Protein AF-A0AAP3ETS1-F1 (afdb_monomer_lite)

Foldseek 3Di:
DDPPPPDQDPVNVVVVVVVVVVVVVVVVLVVLLVLLVVLVCLCVDPCSVVVLVVCCVVPVVVSVVSVVSNCVNPVDDDD

pLDDT: mean 86.7, std 13.97, range [39.31, 98.12]

Secondary structure (DSSP, 8-state):
------PPPHHHHHHHHHHHHHHHHHHHHHHHHHHHHHHHHHHHSTTHHHHHHHHHHH-HHHHHHHHHHHIIIIISPP-

Organism: Micrococcus luteus (NCBI:txid1270)

Radius of gyration: 21.22 Å; chains: 1; bounding box: 39×35×61 Å

Structure (mmCIF, N/CA/C/O backbone):
data_AF-A0AAP3ETS1-F1
#
_entry.id   AF-A0AAP3ETS1-F1
#
loop_
_atom_site.group_PDB
_atom_site.id
_atom_site.type_symbol
_atom_site.label_atom_id
_atom_site.label_alt_id
_atom_site.label_comp_id
_atom_site.label_asym_id
_atom_site.label_entity_id
_atom_site.label_seq_id
_atom_site.pdbx_PDB_ins_code
_atom_site.Cartn_x
_atom_site.Cartn_y
_atom_site.Cartn_z
_atom_site.occupancy
_atom_site.B_iso_or_equiv
_atom_site.auth_seq_id
_atom_site.auth_comp_id
_atom_site.auth_asym_id
_atom_site.auth_atom_id
_atom_site.pdbx_PDB_model_num
ATOM 1 N N . MET A 1 1 ? -16.340 25.185 46.739 1.00 39.31 1 MET A N 1
ATOM 2 C CA . MET A 1 1 ? -16.834 24.881 45.382 1.00 39.31 1 MET A CA 1
ATOM 3 C C . MET A 1 1 ? -16.543 23.415 45.143 1.00 39.31 1 MET A C 1
ATOM 5 O O . MET A 1 1 ? -15.376 23.057 45.063 1.00 39.31 1 MET A O 1
ATOM 9 N N . GLU A 1 2 ? -17.563 22.566 45.174 1.00 44.44 2 GLU A N 1
ATOM 10 C CA . GLU A 1 2 ? -17.389 21.126 44.969 1.00 44.44 2 GLU A CA 1
ATOM 11 C C . GLU A 1 2 ? -17.273 20.851 43.466 1.00 44.44 2 GLU A C 1
ATOM 13 O O . GLU A 1 2 ? -18.132 21.266 42.686 1.00 44.44 2 GLU A O 1
ATOM 18 N N . GLN A 1 3 ? -16.182 20.207 43.044 1.00 51.81 3 GLN A N 1
ATOM 19 C CA . GLN A 1 3 ? -16.042 19.705 41.679 1.00 51.81 3 GLN A CA 1
ATOM 20 C C . GLN A 1 3 ? -17.017 18.540 41.504 1.00 51.81 3 GLN A C 1
ATOM 22 O O . GLN A 1 3 ? -16.769 17.438 41.986 1.00 51.81 3 GLN A O 1
ATOM 27 N N . GLN A 1 4 ? -18.129 18.783 40.812 1.00 51.69 4 GLN A N 1
ATOM 28 C CA . GLN A 1 4 ? -18.960 17.714 40.268 1.00 51.69 4 GLN A CA 1
ATOM 29 C C . GLN A 1 4 ? -18.169 16.998 39.169 1.00 51.69 4 GLN A C 1
ATOM 31 O O . GLN A 1 4 ? -18.189 17.396 38.006 1.00 51.69 4 GLN A O 1
ATOM 36 N N . THR A 1 5 ? -17.462 15.932 39.530 1.00 57.47 5 THR A N 1
ATOM 37 C CA . THR A 1 5 ? -16.974 14.942 38.572 1.00 57.47 5 THR A CA 1
ATOM 38 C C . THR A 1 5 ? -18.174 14.152 38.066 1.00 57.47 5 THR A C 1
ATOM 40 O O . THR A 1 5 ? -18.631 13.185 38.674 1.00 57.47 5 THR A O 1
ATOM 43 N N . THR A 1 6 ? -18.737 14.602 36.946 1.00 65.62 6 THR A N 1
ATOM 44 C CA . THR A 1 6 ? -19.772 13.864 36.223 1.00 65.62 6 THR A CA 1
ATOM 45 C C . THR A 1 6 ? -19.158 12.540 35.780 1.00 65.62 6 THR A C 1
ATOM 47 O O . THR A 1 6 ? -18.247 12.512 34.955 1.00 65.62 6 THR A O 1
ATOM 50 N N . THR A 1 7 ? -19.592 11.436 36.390 1.00 66.81 7 THR A N 1
ATOM 51 C CA . THR A 1 7 ? -19.108 10.106 36.011 1.00 66.81 7 THR A CA 1
ATOM 52 C C . THR A 1 7 ? -19.697 9.784 34.636 1.00 66.81 7 THR A C 1
ATOM 54 O O . THR A 1 7 ? -20.923 9.812 34.507 1.00 66.81 7 THR A O 1
ATOM 57 N N . PRO A 1 8 ? -18.871 9.542 33.602 1.00 71.25 8 PRO A N 1
ATOM 58 C CA . PRO A 1 8 ? -19.369 9.303 32.255 1.00 71.25 8 PRO A CA 1
ATOM 59 C C . PRO A 1 8 ? -20.283 8.080 32.251 1.00 71.25 8 PRO A C 1
ATOM 61 O O . PRO A 1 8 ? -19.977 7.052 32.861 1.00 71.25 8 PRO A O 1
ATOM 64 N N . THR A 1 9 ? -21.426 8.199 31.582 1.00 81.31 9 THR A N 1
ATOM 65 C CA . THR A 1 9 ? -22.372 7.090 31.495 1.00 81.31 9 THR A CA 1
ATOM 66 C C . THR A 1 9 ? -21.829 6.005 30.565 1.00 81.31 9 THR A C 1
ATOM 68 O O . THR A 1 9 ? -20.969 6.250 29.716 1.00 81.31 9 THR A O 1
ATOM 71 N N . TYR A 1 10 ? -22.366 4.788 30.673 1.00 76.25 10 TYR A N 1
ATOM 72 C CA . TYR A 1 10 ? -22.061 3.714 29.722 1.00 76.25 10 TYR A CA 1
ATOM 73 C C . TYR A 1 10 ? -22.288 4.152 28.261 1.00 76.25 10 TYR A C 1
ATOM 75 O O . TYR A 1 10 ? -21.491 3.826 27.383 1.00 76.25 10 TYR A O 1
ATOM 83 N N . ALA A 1 11 ? -23.340 4.940 28.007 1.00 78.62 11 ALA A N 1
ATOM 84 C CA . ALA A 1 11 ? -23.644 5.476 26.683 1.00 78.62 11 ALA A CA 1
ATOM 85 C C . ALA A 1 11 ? -22.567 6.459 26.188 1.00 78.62 11 ALA A C 1
ATOM 87 O O . ALA A 1 11 ? -22.209 6.426 25.009 1.00 78.62 11 ALA A O 1
ATOM 88 N N . ASP A 1 12 ? -22.008 7.280 27.083 1.00 82.06 12 ASP A N 1
ATOM 89 C CA . ASP A 1 12 ? -20.912 8.199 26.757 1.00 82.06 12 ASP A CA 1
ATOM 90 C C . ASP A 1 12 ? -19.631 7.433 26.406 1.00 82.06 12 ASP A C 1
ATOM 92 O O . ASP A 1 12 ? -18.991 7.727 25.395 1.00 82.06 12 ASP A O 1
ATOM 96 N N . GLY A 1 13 ? -19.301 6.393 27.182 1.00 77.50 13 GLY A N 1
ATOM 97 C CA . GLY A 1 13 ? -18.162 5.513 26.907 1.00 77.50 13 GLY A CA 1
ATOM 98 C C . GLY A 1 13 ? -18.306 4.744 25.589 1.00 77.50 13 GLY A C 1
ATOM 99 O O . GLY A 1 13 ? -17.363 4.683 24.800 1.00 77.50 13 GLY A O 1
ATOM 100 N N . TYR A 1 14 ? -19.500 4.216 25.303 1.00 79.88 14 TYR A N 1
ATOM 101 C CA . TYR A 1 14 ? -19.789 3.530 24.041 1.00 79.88 14 TYR A CA 1
ATOM 102 C C . TYR A 1 14 ? -19.663 4.472 22.836 1.00 79.88 14 TYR A C 1
ATOM 104 O O . TYR A 1 14 ? -19.035 4.128 21.833 1.00 79.88 14 TYR A O 1
ATOM 112 N N . LYS A 1 15 ? -20.218 5.687 22.936 1.00 88.06 15 LYS A N 1
ATOM 113 C CA . LYS A 1 15 ? -20.132 6.698 21.876 1.00 88.06 15 LYS A CA 1
ATOM 114 C C . LYS A 1 15 ? -18.687 7.128 21.619 1.00 88.06 15 LYS A C 1
ATOM 116 O O . LYS A 1 15 ? -18.299 7.221 20.455 1.00 88.06 15 LYS A O 1
ATOM 121 N N . ALA A 1 16 ? -17.906 7.356 22.675 1.00 85.81 16 ALA A N 1
ATOM 122 C CA . ALA A 1 16 ? -16.489 7.692 22.563 1.00 85.81 16 ALA A CA 1
ATOM 123 C C . ALA A 1 16 ? -15.703 6.560 21.880 1.00 85.81 16 ALA A C 1
ATOM 125 O O . ALA A 1 16 ? -15.047 6.795 20.868 1.00 85.81 16 ALA A O 1
ATOM 126 N N . GLY A 1 17 ? -15.876 5.314 22.337 1.00 89.12 17 GLY A N 1
ATOM 127 C CA . GLY A 1 17 ? -15.224 4.152 21.727 1.00 89.12 17 GLY A CA 1
ATOM 128 C C . GLY A 1 17 ? -15.595 3.955 20.253 1.00 89.12 17 GLY A C 1
ATOM 129 O O . GLY A 1 17 ? -14.732 3.659 19.426 1.00 89.12 17 GLY A O 1
ATOM 130 N N . TYR A 1 18 ? -16.861 4.182 19.888 1.00 90.75 18 TYR A N 1
ATOM 131 C CA . TYR A 1 18 ? -17.295 4.142 18.490 1.00 90.75 18 TYR A CA 1
ATOM 132 C C . TYR A 1 18 ? -16.642 5.243 17.640 1.00 90.75 18 TYR A C 1
ATOM 134 O O . TYR A 1 18 ? -16.208 4.982 16.516 1.00 90.75 18 TYR A O 1
ATOM 142 N N . GLN A 1 19 ? -16.554 6.472 18.155 1.00 93.06 19 GLN A N 1
ATOM 143 C CA . GLN A 1 19 ? -15.903 7.582 17.454 1.00 93.06 19 GLN A CA 1
ATOM 144 C C . GLN A 1 19 ? -14.405 7.330 17.254 1.00 93.06 19 GLN A C 1
ATOM 146 O O . GLN A 1 19 ? -13.898 7.565 16.154 1.00 93.06 19 GLN A O 1
ATOM 151 N N . ASP A 1 20 ? -13.725 6.787 18.262 1.00 91.50 20 ASP A N 1
ATOM 152 C CA . ASP A 1 20 ? -12.310 6.427 18.181 1.00 91.50 20 ASP A CA 1
ATOM 153 C C . ASP A 1 20 ? -12.068 5.314 17.160 1.00 91.50 20 ASP A C 1
ATOM 155 O O . ASP A 1 20 ? -11.193 5.442 16.297 1.00 91.50 20 ASP A O 1
ATOM 159 N N . ALA A 1 21 ? -12.889 4.259 17.187 1.00 92.00 21 ALA A N 1
ATOM 160 C CA . ALA A 1 21 ? -12.828 3.182 16.205 1.00 92.00 21 ALA A CA 1
ATOM 161 C C . ALA A 1 21 ? -13.055 3.718 14.785 1.00 92.00 21 ALA A C 1
ATOM 163 O O . ALA A 1 21 ? -12.272 3.430 13.878 1.00 92.00 21 ALA A O 1
ATOM 164 N N . LYS A 1 22 ? -14.075 4.564 14.589 1.00 92.94 22 LYS A N 1
ATOM 165 C CA . LYS A 1 22 ? -14.340 5.213 13.300 1.00 92.94 22 LYS A CA 1
ATOM 166 C C . LYS A 1 22 ? -13.128 6.020 12.830 1.00 92.94 22 LYS A C 1
ATOM 168 O O . LYS A 1 22 ? -12.678 5.836 11.703 1.00 92.94 22 LYS A O 1
ATOM 173 N N . ALA A 1 23 ? -12.563 6.869 13.687 1.00 92.94 23 ALA A N 1
ATOM 174 C CA . ALA A 1 23 ? -11.400 7.686 13.349 1.00 92.94 23 ALA A CA 1
ATOM 175 C C . ALA A 1 23 ? -10.159 6.838 13.027 1.00 92.94 23 ALA A C 1
ATOM 177 O O . ALA A 1 23 ? -9.370 7.192 12.147 1.00 92.94 23 ALA A O 1
ATOM 178 N N . PHE A 1 24 ? -9.967 5.718 13.726 1.00 91.69 24 PHE A N 1
ATOM 179 C CA . PHE A 1 24 ? -8.910 4.757 13.428 1.00 91.69 24 PHE A CA 1
ATOM 180 C C . PHE A 1 24 ? -9.092 4.131 12.040 1.00 91.69 24 PHE A C 1
ATOM 182 O O . PHE A 1 24 ? -8.186 4.225 11.210 1.00 91.69 24 PHE A O 1
ATOM 189 N N . TYR A 1 25 ? -10.265 3.560 11.750 1.00 89.19 25 TYR A N 1
ATOM 190 C CA . TYR A 1 25 ? -10.520 2.899 10.468 1.00 89.19 25 TYR A CA 1
ATOM 191 C C . TYR A 1 25 ? -10.488 3.873 9.290 1.00 89.19 25 TYR A C 1
ATOM 193 O O . TYR A 1 25 ? -9.914 3.542 8.257 1.00 89.19 25 TYR A O 1
ATOM 201 N N . THR A 1 26 ? -10.994 5.097 9.454 1.00 90.31 26 THR A N 1
ATOM 202 C CA . THR A 1 26 ? -10.876 6.147 8.431 1.00 90.31 26 THR A CA 1
ATOM 203 C C . THR A 1 26 ? -9.417 6.520 8.158 1.00 90.31 26 THR A C 1
ATOM 205 O O . THR A 1 26 ? -9.023 6.662 7.003 1.00 90.31 26 THR A O 1
ATOM 208 N N . ARG A 1 27 ? -8.579 6.661 9.196 1.00 91.19 27 ARG A N 1
ATOM 209 C CA . ARG A 1 27 ? -7.144 6.939 9.005 1.00 91.19 27 ARG A CA 1
ATOM 210 C C . ARG A 1 27 ? -6.430 5.788 8.306 1.00 91.19 27 ARG A C 1
ATOM 212 O O . ARG A 1 27 ? -5.610 6.042 7.427 1.00 91.19 27 ARG A O 1
ATOM 219 N N . ARG A 1 28 ? -6.755 4.545 8.669 1.00 89.62 28 ARG A N 1
ATOM 220 C CA . ARG A 1 28 ? -6.210 3.346 8.025 1.00 89.62 28 ARG A CA 1
ATOM 221 C C . ARG A 1 28 ? -6.574 3.297 6.538 1.00 89.62 28 ARG A C 1
ATOM 223 O O . ARG A 1 28 ? -5.676 3.098 5.728 1.00 89.62 28 ARG A O 1
ATOM 230 N N . ASP A 1 29 ? -7.845 3.504 6.200 1.00 88.81 29 ASP A N 1
ATOM 231 C CA . ASP A 1 29 ? -8.348 3.531 4.815 1.00 88.81 29 ASP A CA 1
ATOM 232 C C . ASP A 1 29 ? -7.620 4.598 3.984 1.00 88.81 29 ASP A C 1
ATOM 234 O O . ASP A 1 29 ? -7.018 4.306 2.952 1.00 88.81 29 ASP A O 1
ATOM 238 N N . ASN A 1 30 ? -7.535 5.825 4.510 1.00 90.50 30 ASN A N 1
ATOM 239 C CA . ASN A 1 30 ? -6.799 6.911 3.861 1.00 90.50 30 ASN A CA 1
ATOM 240 C C . ASN A 1 30 ? -5.317 6.572 3.640 1.00 90.50 30 ASN A C 1
ATOM 242 O O . ASN A 1 30 ? -4.751 6.907 2.595 1.00 90.50 30 ASN A O 1
ATOM 246 N N . HIS A 1 31 ? -4.674 5.922 4.614 1.00 92.06 31 HIS A N 1
ATOM 247 C CA . HIS A 1 31 ? -3.276 5.521 4.497 1.00 92.06 31 HIS A CA 1
ATOM 248 C C . HIS A 1 31 ? -3.087 4.445 3.421 1.00 92.06 31 HIS A C 1
ATOM 250 O O . HIS A 1 31 ? -2.241 4.619 2.545 1.00 92.06 31 HIS A O 1
ATOM 256 N N . ALA A 1 32 ? -3.913 3.394 3.431 1.00 91.50 32 ALA A N 1
ATOM 257 C CA . ALA A 1 32 ? -3.875 2.323 2.437 1.00 91.50 32 ALA A CA 1
ATOM 258 C C . ALA A 1 32 ? -4.073 2.872 1.017 1.00 91.50 32 ALA A C 1
ATOM 260 O O . ALA A 1 32 ? -3.246 2.636 0.137 1.00 91.50 32 ALA A O 1
ATOM 261 N N . ARG A 1 33 ? -5.086 3.723 0.817 1.00 91.81 33 ARG A N 1
ATOM 262 C CA . ARG A 1 33 ? -5.339 4.381 -0.470 1.00 91.81 33 ARG A CA 1
ATOM 263 C C . ARG A 1 33 ? -4.182 5.269 -0.920 1.00 91.81 33 ARG A C 1
ATOM 265 O O . ARG A 1 33 ? -3.857 5.316 -2.106 1.00 91.81 33 ARG A O 1
ATOM 272 N N . THR A 1 34 ? -3.552 5.986 0.009 1.00 94.12 34 THR A N 1
ATOM 273 C CA . THR A 1 34 ? -2.382 6.816 -0.307 1.00 94.12 34 THR A CA 1
ATOM 274 C C . THR A 1 34 ? -1.226 5.946 -0.784 1.00 94.12 34 THR A C 1
ATOM 276 O O . THR A 1 34 ? -0.664 6.226 -1.842 1.00 94.12 34 THR A O 1
ATOM 279 N N . VAL A 1 35 ? -0.905 4.872 -0.059 1.00 94.19 35 VAL A N 1
ATOM 280 C CA . VAL A 1 35 ? 0.157 3.925 -0.431 1.00 94.19 35 VAL A CA 1
ATOM 281 C C . VAL A 1 35 ? -0.132 3.288 -1.790 1.00 94.19 35 VAL A C 1
ATOM 283 O O . VAL A 1 35 ? 0.732 3.316 -2.662 1.00 94.19 35 VAL A O 1
ATOM 286 N N . ALA A 1 36 ? -1.357 2.812 -2.011 1.00 94.56 36 ALA A N 1
ATOM 287 C CA . ALA A 1 36 ? -1.803 2.241 -3.277 1.00 94.56 36 ALA A CA 1
ATOM 288 C C . ALA A 1 36 ? -1.578 3.187 -4.470 1.00 94.56 36 ALA A C 1
ATOM 290 O O . ALA A 1 36 ? -1.032 2.782 -5.498 1.00 94.56 36 ALA A O 1
ATOM 291 N N . ARG A 1 37 ? -1.945 4.470 -4.331 1.00 94.75 37 ARG A N 1
ATOM 292 C CA . ARG A 1 37 ? -1.722 5.482 -5.380 1.00 94.75 37 ARG A CA 1
ATOM 293 C C . ARG A 1 37 ? -0.243 5.700 -5.666 1.00 94.75 37 ARG A C 1
ATOM 295 O O . ARG A 1 37 ? 0.141 5.764 -6.830 1.00 94.75 37 ARG A O 1
ATOM 302 N N . HIS A 1 38 ? 0.574 5.811 -4.619 1.00 94.50 38 HIS A N 1
ATOM 303 C CA . HIS A 1 38 ? 2.014 5.999 -4.782 1.00 94.50 38 HIS A CA 1
ATOM 304 C C . HIS A 1 38 ? 2.644 4.791 -5.464 1.00 94.50 38 HIS A C 1
ATOM 306 O O . HIS A 1 38 ? 3.433 4.977 -6.381 1.00 94.50 38 HIS A O 1
ATOM 312 N N . TRP A 1 39 ? 2.259 3.575 -5.066 1.00 95.81 39 TRP A N 1
ATOM 313 C CA . TRP A 1 39 ? 2.737 2.347 -5.691 1.00 95.81 39 TRP A CA 1
ATOM 314 C C . TRP A 1 39 ? 2.406 2.302 -7.182 1.00 95.81 39 TRP A C 1
ATOM 316 O O . TRP A 1 39 ? 3.302 2.102 -7.998 1.00 95.81 39 TRP A O 1
ATOM 326 N N . ARG A 1 40 ? 1.156 2.593 -7.562 1.00 92.88 40 ARG A N 1
ATOM 327 C CA . ARG A 1 40 ? 0.752 2.619 -8.976 1.00 92.88 40 ARG A CA 1
ATOM 328 C C . ARG A 1 40 ? 1.523 3.669 -9.779 1.00 92.88 40 ARG A C 1
ATOM 330 O O . ARG A 1 40 ? 1.975 3.379 -10.880 1.00 92.88 40 ARG A O 1
ATOM 337 N N . ALA A 1 41 ? 1.760 4.841 -9.190 1.00 94.56 41 ALA A N 1
ATOM 338 C CA . ALA A 1 41 ? 2.551 5.903 -9.806 1.00 94.56 41 ALA A CA 1
ATOM 339 C C . ALA A 1 41 ? 4.045 5.554 -9.964 1.00 94.56 41 ALA A C 1
ATOM 341 O O . ALA A 1 41 ? 4.730 6.189 -10.766 1.00 94.56 41 ALA A O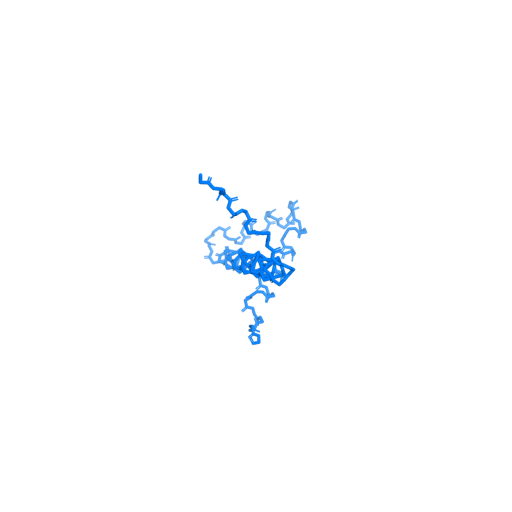 1
ATOM 342 N N . VAL A 1 42 ? 4.576 4.551 -9.243 1.00 94.62 42 VAL A N 1
ATOM 343 C CA . VAL A 1 42 ? 5.959 4.089 -9.457 1.00 94.62 42 VAL A CA 1
ATOM 344 C C . VAL A 1 42 ? 6.131 3.593 -10.886 1.00 94.62 42 VAL A C 1
ATOM 346 O O . VAL A 1 42 ? 7.164 3.887 -11.480 1.00 94.62 42 VAL A O 1
ATOM 349 N N . ALA A 1 43 ? 5.141 2.899 -11.454 1.00 89.00 43 ALA A N 1
ATOM 350 C CA . ALA A 1 43 ? 5.217 2.370 -12.815 1.00 89.00 43 ALA A CA 1
ATOM 351 C C . ALA A 1 43 ? 5.385 3.473 -13.877 1.00 89.00 43 ALA A C 1
ATOM 353 O O . ALA A 1 43 ? 6.091 3.263 -14.861 1.00 89.00 43 ALA A O 1
ATOM 354 N N . ASP A 1 44 ? 4.818 4.658 -13.635 1.00 91.06 44 ASP A N 1
ATOM 355 C CA . ASP A 1 44 ? 4.883 5.807 -14.548 1.00 91.06 44 ASP A CA 1
ATOM 356 C C . ASP A 1 44 ? 6.193 6.608 -14.421 1.00 91.06 44 ASP A C 1
ATOM 358 O O . ASP A 1 44 ? 6.500 7.471 -15.246 1.00 91.06 44 ASP A O 1
ATOM 362 N N . HIS A 1 45 ? 6.997 6.348 -13.385 1.00 93.88 45 HIS A N 1
ATOM 363 C CA . HIS A 1 45 ? 8.271 7.030 -13.196 1.00 93.88 45 HIS A CA 1
ATOM 364 C C . HIS A 1 45 ? 9.326 6.503 -14.193 1.00 93.88 45 HIS A C 1
ATOM 366 O O . HIS A 1 45 ? 9.420 5.293 -14.399 1.00 93.88 45 HIS A O 1
ATOM 372 N N . PRO A 1 46 ? 10.238 7.340 -14.732 1.00 95.44 46 PRO A N 1
ATOM 373 C CA . PRO A 1 46 ? 11.264 6.892 -15.688 1.00 95.44 46 PRO A CA 1
ATOM 374 C C . PRO A 1 46 ? 12.180 5.763 -15.186 1.00 95.44 46 PRO A C 1
ATOM 376 O O . PRO A 1 46 ? 12.732 5.001 -15.972 1.00 95.44 46 PRO A O 1
ATOM 379 N N . LYS A 1 47 ? 12.361 5.654 -13.864 1.00 94.75 47 LYS A N 1
ATOM 380 C CA . LYS A 1 47 ? 13.113 4.561 -13.209 1.00 94.75 47 LYS A CA 1
ATOM 381 C C . LYS A 1 47 ? 12.212 3.474 -12.609 1.00 94.75 47 LYS A C 1
ATOM 383 O O . LYS A 1 47 ? 12.713 2.565 -11.958 1.00 94.75 47 LYS A O 1
ATOM 388 N N . GLY A 1 48 ? 10.904 3.594 -12.800 1.00 95.31 48 GLY A N 1
ATOM 389 C CA . GLY A 1 48 ? 9.856 2.790 -12.185 1.00 95.31 48 GLY A CA 1
ATOM 390 C C . GLY A 1 48 ? 10.032 1.302 -12.403 1.00 95.31 48 GLY A C 1
ATOM 391 O O . GLY A 1 48 ? 10.205 0.559 -11.441 1.00 95.31 48 GLY A O 1
ATOM 392 N N . ALA A 1 49 ? 10.090 0.893 -13.673 1.00 94.81 49 ALA A N 1
ATOM 393 C CA . ALA A 1 49 ? 10.281 -0.503 -14.058 1.00 94.81 49 ALA A CA 1
ATOM 394 C C . ALA A 1 49 ? 11.509 -1.122 -13.371 1.00 94.81 49 ALA A C 1
ATOM 396 O O . ALA A 1 49 ? 11.408 -2.168 -12.733 1.00 94.81 49 ALA A O 1
ATOM 397 N N . ARG A 1 50 ? 12.653 -0.422 -13.395 1.00 96.25 50 ARG A N 1
ATOM 398 C CA . ARG A 1 50 ? 13.879 -0.913 -12.758 1.00 96.25 50 ARG A CA 1
ATOM 399 C C . ARG A 1 50 ? 13.765 -0.991 -11.234 1.00 96.25 50 ARG A C 1
ATOM 401 O O . ARG A 1 50 ? 14.277 -1.932 -10.635 1.00 96.25 50 ARG A O 1
ATOM 408 N N . SER A 1 51 ? 13.114 -0.020 -10.598 1.00 95.81 51 SER A N 1
ATOM 409 C CA . SER A 1 51 ? 12.869 -0.056 -9.154 1.00 95.81 51 SER A CA 1
ATOM 410 C C . SER A 1 51 ? 11.963 -1.224 -8.764 1.00 95.81 51 SER A C 1
ATOM 412 O O . SER A 1 51 ? 12.261 -1.910 -7.791 1.00 95.81 51 SER A O 1
ATOM 414 N N . ILE A 1 52 ? 10.901 -1.486 -9.532 1.00 96.56 52 ILE A N 1
ATOM 415 C CA . ILE A 1 52 ? 9.991 -2.615 -9.298 1.00 96.56 52 ILE A CA 1
ATOM 416 C C . ILE A 1 52 ? 10.738 -3.942 -9.458 1.00 96.56 52 ILE A C 1
ATOM 418 O O . ILE A 1 52 ? 10.614 -4.803 -8.592 1.00 96.56 52 ILE A O 1
ATOM 422 N N . GLU A 1 53 ? 11.570 -4.100 -10.491 1.00 96.94 53 GLU A N 1
ATOM 423 C CA . GLU A 1 53 ? 12.414 -5.294 -10.663 1.00 96.94 53 GLU A CA 1
ATOM 424 C C . GLU A 1 53 ? 13.316 -5.546 -9.447 1.00 96.94 53 GLU A C 1
ATOM 426 O O . GLU A 1 53 ? 13.340 -6.650 -8.901 1.00 96.94 53 GLU A O 1
ATOM 431 N N . VAL A 1 54 ? 14.046 -4.519 -8.995 1.00 97.50 54 VAL A N 1
ATOM 432 C CA . VAL A 1 54 ? 14.954 -4.631 -7.842 1.00 97.50 54 VAL A CA 1
ATOM 433 C C . VAL A 1 54 ? 14.177 -4.956 -6.566 1.00 97.50 54 VAL A C 1
ATOM 435 O O . VAL A 1 54 ? 14.584 -5.836 -5.809 1.00 97.50 54 VAL A O 1
ATOM 438 N N . LEU A 1 55 ? 13.043 -4.292 -6.334 1.00 96.62 55 LEU A N 1
ATOM 439 C CA . LEU A 1 55 ? 12.185 -4.571 -5.182 1.00 96.62 55 LEU A CA 1
ATOM 440 C C . LEU A 1 55 ? 11.594 -5.980 -5.236 1.00 96.62 55 LEU A C 1
ATOM 442 O O . LEU A 1 55 ? 11.518 -6.630 -4.203 1.00 96.62 55 LEU A O 1
ATOM 446 N N . THR A 1 56 ? 11.238 -6.479 -6.418 1.00 97.62 56 THR A N 1
ATOM 447 C CA . THR A 1 56 ? 10.722 -7.845 -6.593 1.00 97.62 56 THR A CA 1
ATOM 448 C C . THR A 1 56 ? 11.794 -8.875 -6.253 1.00 97.62 56 THR A C 1
ATOM 450 O O . THR A 1 56 ? 11.505 -9.873 -5.599 1.00 97.62 56 THR A O 1
ATOM 453 N N . MET A 1 57 ? 13.044 -8.620 -6.649 1.00 97.94 57 MET A N 1
ATOM 454 C CA . MET A 1 57 ? 14.168 -9.507 -6.347 1.00 97.94 57 MET A CA 1
ATOM 455 C C . MET A 1 57 ? 14.513 -9.527 -4.852 1.00 97.94 57 MET A C 1
ATOM 457 O O . MET A 1 57 ? 14.806 -10.588 -4.307 1.00 97.94 57 MET A O 1
ATOM 461 N N . LEU A 1 58 ? 14.507 -8.365 -4.193 1.00 98.12 58 LEU A N 1
ATOM 462 C CA . LEU A 1 58 ? 14.923 -8.239 -2.792 1.00 98.12 58 LEU A CA 1
ATOM 463 C C . LEU A 1 58 ? 13.786 -8.523 -1.799 1.00 98.12 58 LEU A C 1
ATOM 465 O O . LEU A 1 58 ? 14.027 -9.070 -0.725 1.00 98.12 58 LEU A O 1
ATOM 469 N N . PHE A 1 59 ? 12.557 -8.143 -2.148 1.00 97.56 59 PHE A N 1
ATOM 470 C CA . PHE A 1 59 ? 11.385 -8.148 -1.270 1.00 97.56 59 PHE A CA 1
ATOM 471 C C . PHE A 1 59 ? 10.115 -8.585 -2.029 1.00 97.56 59 PHE A C 1
ATOM 473 O O . PHE A 1 59 ? 9.158 -7.812 -2.140 1.00 97.56 59 PHE A O 1
ATOM 480 N N . PRO A 1 60 ? 10.054 -9.828 -2.535 1.00 96.44 60 PRO A N 1
ATOM 481 C CA . PRO A 1 60 ? 8.940 -10.288 -3.371 1.00 96.44 60 PRO A CA 1
ATOM 482 C C . PRO A 1 60 ? 7.578 -10.182 -2.668 1.00 96.44 60 PRO A C 1
ATOM 484 O O . PRO A 1 60 ? 6.587 -9.777 -3.273 1.00 96.44 60 PRO A O 1
ATOM 487 N N . GLU A 1 61 ? 7.528 -10.465 -1.365 1.00 97.50 61 GLU A N 1
ATOM 488 C CA . GLU A 1 61 ? 6.295 -10.373 -0.575 1.00 97.50 61 GLU A CA 1
ATOM 489 C C . GLU A 1 61 ? 5.807 -8.936 -0.375 1.00 97.50 61 GLU A C 1
ATOM 491 O O . GLU A 1 61 ? 4.600 -8.691 -0.324 1.00 97.50 61 GLU A O 1
ATOM 496 N N . LEU A 1 62 ? 6.731 -7.972 -0.307 1.00 94.75 62 LEU A N 1
ATOM 497 C CA . LEU A 1 62 ? 6.376 -6.557 -0.244 1.00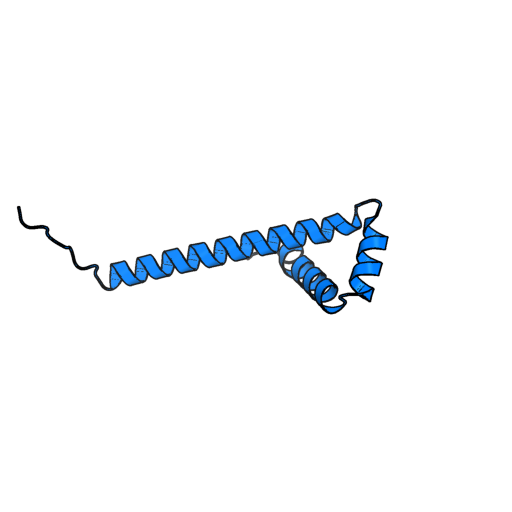 94.75 62 LEU A CA 1
ATOM 498 C C . LEU A 1 62 ? 5.702 -6.133 -1.549 1.00 94.75 62 LEU A C 1
ATOM 500 O O . LEU A 1 62 ? 4.627 -5.543 -1.506 1.00 94.75 62 LEU A O 1
ATOM 504 N N . VAL A 1 63 ? 6.300 -6.479 -2.691 1.00 96.69 63 VAL A N 1
ATOM 505 C CA . VAL A 1 63 ? 5.738 -6.174 -4.015 1.00 96.69 63 VAL A CA 1
ATOM 506 C C . VAL A 1 63 ? 4.359 -6.812 -4.173 1.00 96.69 63 VAL A C 1
ATOM 508 O O . VAL A 1 63 ? 3.397 -6.107 -4.459 1.00 96.69 63 VAL A O 1
ATOM 511 N N . ARG A 1 64 ? 4.220 -8.104 -3.847 1.00 96.62 64 ARG A N 1
ATOM 512 C CA . ARG A 1 64 ? 2.927 -8.807 -3.886 1.00 96.62 64 ARG A CA 1
ATOM 513 C C . ARG A 1 64 ? 1.860 -8.129 -3.024 1.00 96.62 64 ARG A C 1
ATOM 515 O O . ARG A 1 64 ? 0.706 -8.020 -3.432 1.00 96.62 64 ARG A O 1
ATOM 522 N N . THR A 1 65 ? 2.238 -7.674 -1.830 1.00 95.50 65 THR A N 1
ATOM 523 C CA . THR A 1 65 ? 1.321 -6.976 -0.918 1.00 95.50 65 THR A CA 1
ATOM 524 C C . THR A 1 65 ? 0.914 -5.611 -1.469 1.00 95.50 65 THR A C 1
ATOM 526 O O . THR A 1 65 ? -0.254 -5.243 -1.371 1.00 95.50 65 THR A O 1
ATOM 529 N N . LEU A 1 66 ? 1.849 -4.865 -2.059 1.00 95.00 66 LEU A N 1
ATOM 530 C CA . LEU A 1 66 ? 1.580 -3.561 -2.665 1.00 95.00 66 LEU A CA 1
ATOM 531 C C . LEU A 1 66 ? 0.692 -3.683 -3.909 1.00 95.00 66 LEU A C 1
ATOM 533 O O . LEU A 1 66 ? -0.235 -2.889 -4.054 1.00 95.00 66 LEU A O 1
ATOM 537 N N . ASP A 1 67 ? 0.904 -4.703 -4.742 1.00 95.25 67 ASP A N 1
ATOM 538 C CA . ASP A 1 67 ? 0.047 -5.001 -5.894 1.00 95.25 67 ASP A CA 1
ATOM 539 C C . ASP A 1 67 ? -1.378 -5.353 -5.455 1.00 95.25 67 ASP A C 1
ATOM 541 O O . ASP A 1 67 ? -2.345 -4.761 -5.936 1.00 95.25 67 ASP A O 1
ATOM 545 N N . ALA A 1 68 ? -1.518 -6.264 -4.485 1.00 94.12 68 ALA A N 1
ATOM 546 C CA . ALA A 1 68 ? -2.821 -6.648 -3.948 1.00 94.12 68 ALA A CA 1
ATOM 547 C C . ALA A 1 68 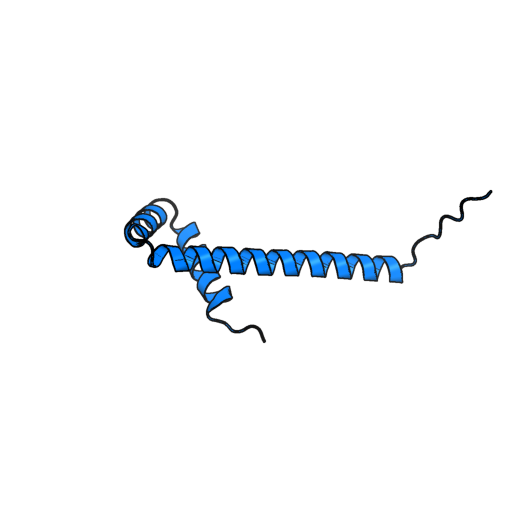? -3.548 -5.459 -3.299 1.00 94.12 68 ALA A C 1
ATOM 549 O O . ALA A 1 68 ? -4.750 -5.283 -3.496 1.00 94.12 68 ALA A O 1
ATOM 550 N N . MET A 1 69 ? -2.822 -4.619 -2.555 1.00 92.25 69 MET A N 1
ATOM 551 C CA . MET A 1 69 ? -3.366 -3.403 -1.952 1.00 92.25 69 MET A CA 1
ATOM 552 C C . MET A 1 69 ? -3.793 -2.394 -3.017 1.00 92.25 69 MET A C 1
ATOM 554 O O . MET A 1 69 ? -4.873 -1.826 -2.912 1.00 92.25 69 MET A O 1
ATOM 558 N N . ALA A 1 70 ? -2.986 -2.172 -4.056 1.00 93.44 70 ALA A N 1
ATOM 559 C CA . ALA A 1 70 ? -3.337 -1.242 -5.121 1.00 93.44 70 ALA A CA 1
ATOM 560 C C . ALA A 1 70 ? -4.578 -1.693 -5.897 1.00 93.44 70 ALA A C 1
ATOM 562 O O . ALA A 1 70 ? -5.438 -0.859 -6.175 1.00 93.44 70 ALA A O 1
ATOM 563 N N . ALA A 1 71 ? -4.706 -2.992 -6.175 1.00 92.06 71 ALA A N 1
ATOM 564 C CA . ALA A 1 71 ? -5.909 -3.556 -6.778 1.00 92.06 71 ALA A CA 1
ATOM 565 C C . ALA A 1 71 ? -7.134 -3.384 -5.862 1.00 92.06 71 ALA A C 1
ATOM 567 O O . ALA A 1 71 ? -8.166 -2.873 -6.293 1.00 92.06 71 ALA A O 1
ATOM 568 N N . HIS A 1 72 ? -7.002 -3.738 -4.578 1.00 89.88 72 HIS A N 1
ATOM 569 C CA . HIS A 1 72 ? -8.082 -3.619 -3.596 1.00 89.88 72 HIS A CA 1
ATOM 570 C C . HIS A 1 72 ? -8.568 -2.173 -3.413 1.00 89.88 72 HIS A C 1
ATOM 572 O O . HIS A 1 72 ? -9.767 -1.921 -3.419 1.00 89.88 72 HIS A O 1
ATOM 578 N N . GLU A 1 73 ? -7.649 -1.218 -3.260 1.00 89.38 73 GLU A N 1
ATOM 579 C CA . GLU A 1 73 ? -7.979 0.165 -2.892 1.00 89.38 73 GLU A CA 1
ATOM 580 C C . GLU A 1 73 ? -8.359 1.064 -4.078 1.00 89.38 73 GLU A C 1
ATOM 582 O O . GLU A 1 73 ? -8.959 2.122 -3.865 1.00 89.38 73 GLU A O 1
ATOM 587 N N . LEU A 1 74 ? -7.957 0.713 -5.307 1.00 89.25 74 LEU A N 1
ATOM 588 C CA . LEU A 1 74 ? -8.140 1.574 -6.486 1.00 89.25 74 LEU A CA 1
ATOM 589 C C . LEU A 1 74 ? -9.072 0.988 -7.544 1.00 89.25 74 LEU A C 1
ATOM 591 O O . LEU A 1 74 ? -9.761 1.763 -8.205 1.00 89.25 74 LEU A O 1
ATOM 595 N N . ASP A 1 75 ? -9.089 -0.335 -7.720 1.00 84.75 75 ASP A N 1
ATOM 596 C CA . ASP A 1 75 ? -9.854 -0.979 -8.795 1.00 84.75 75 ASP A CA 1
ATOM 597 C C . ASP A 1 75 ? -11.219 -1.506 -8.314 1.00 84.75 75 ASP A C 1
ATOM 599 O O . ASP A 1 75 ? -12.107 -1.758 -9.131 1.00 84.75 75 ASP A O 1
ATOM 603 N N . HIS A 1 76 ? -11.432 -1.610 -6.997 1.00 73.00 76 HIS A N 1
ATOM 604 C CA . HIS A 1 76 ? -12.752 -1.863 -6.424 1.00 73.00 76 HIS A CA 1
ATOM 605 C C . HIS A 1 76 ? -13.397 -0.542 -5.976 1.00 73.00 76 HIS A C 1
ATOM 607 O O . HIS A 1 76 ? -12.877 0.118 -5.072 1.00 73.00 76 HIS A O 1
ATOM 613 N N . PRO A 1 77 ? -14.534 -0.128 -6.568 1.00 53.69 77 PRO A N 1
ATOM 614 C CA . PRO A 1 77 ? -15.283 1.004 -6.044 1.00 53.69 77 PRO A CA 1
ATOM 615 C C . PRO A 1 77 ? -15.772 0.671 -4.629 1.00 53.69 77 PRO A C 1
ATOM 617 O O . PRO A 1 77 ? -16.263 -0.433 -4.380 1.00 53.69 77 PRO A O 1
ATOM 620 N N . GLN A 1 78 ? -15.635 1.624 -3.701 1.00 54.91 78 GLN A N 1
ATOM 621 C CA . GLN A 1 78 ? -16.334 1.535 -2.418 1.00 54.91 78 GLN A CA 1
ATOM 622 C C . GLN A 1 78 ? -17.845 1.395 -2.691 1.00 54.91 78 GLN A C 1
ATOM 624 O O . GLN A 1 78 ? -18.335 2.054 -3.614 1.0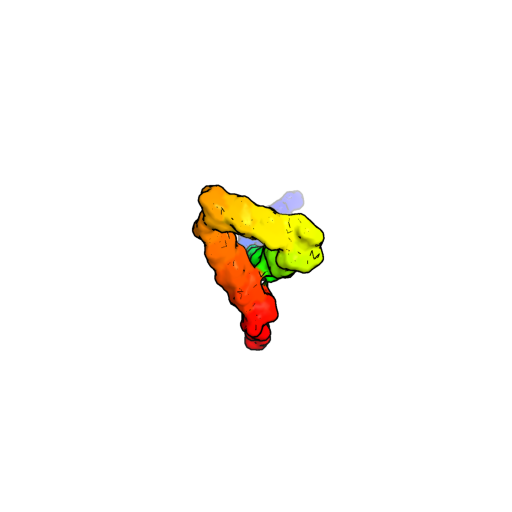0 54.91 78 GLN A O 1
ATOM 629 N N . PRO A 1 79 ? -18.568 0.543 -1.944 1.00 53.12 79 PRO A N 1
ATOM 630 C CA . PRO A 1 79 ? -20.027 0.534 -1.985 1.00 53.12 79 PRO A CA 1
ATOM 631 C C . PRO A 1 79 ? -20.619 1.889 -1.574 1.00 53.12 79 PRO A C 1
ATOM 633 O O . PRO A 1 79 ? -19.976 2.609 -0.771 1.00 53.12 79 PRO A O 1
#

Sequence (79 aa):
MEQQTTTPTYADGYKAGYQDAKAFYTRRDNHARTVARHWRAVADHPKGARSIEVLTMLFPELVRTLDAMAAHELDHPQP

=== Feature glossary ===
Annotated list of the representations used here:

Nearest PDB structures. The Foldseek neighbor list gives the closest experimentally determined structures in the PDB, ranked by structural alignment. TM-score near 1 means near-identical fold; near 0.3 means only rough topology match. This is how one finds what a novel AlphaFold prediction most resembles in the solved-structure universe.

Foldseek 3Di. Foldseek's 3Di representation compresses backbone geometry into a per-residue letter drawn from a learned twenty-state alphabet. It captures the tertiary interaction pattern around each residue — which residues are packed against it in space, regardless of where they are in sequence.

Radius of gyration, Cα contacts, bounding box. Radius of gyration (Rg) is the root-mean-square distance of Cα atoms from their centroid — a single number for overall size and compactness. A globular domain of N residues has Rg ≈ 2.2·N^0.38 Å; an extended or disordered chain has a much larger Rg. The Cα contact count is the number of residue pairs whose Cα atoms are within 8 Å and are more than four positions apart in sequence — a standard proxy for tertiary packing density. The bounding box is the smallest axis-aligned box enclosing all Cα atoms.

InterPro / GO / CATH / organism. The annotation block draws on four external resources. InterPro: which protein families and domains the sequence belongs to. GO: standardized terms for what the protein does, what process it participates in, and where in the cell it acts. CATH: which structural fold it has in the CATH hierarchy. Organism: the species of origin.

mmCIF coordinates. The mmCIF block holds the 3D Cartesian coordinates of each backbone atom (N, Cα, C, O) in ångströms. mmCIF is the PDB's canonical archive format — a tagged-loop text representation of the atomic model.

pLDDT. pLDDT is the predicted lDDT-Cα score: AlphaFold's confidence that the local environment of each residue (all inter-atomic distances within 15 Å) is correctly placed. It is a per-residue number between 0 and 100, with higher meaning more reliable.

Backbone torsions (φ/ψ). φ (phi) and ψ (psi) are the two rotatable backbone dihedrals per residue: φ is the C(i-1)–N–Cα–C torsion, ψ is the N–Cα–C–N(i+1) torsion, both in degrees on (−180°, 180°]. α-helical residues cluster near (−60°, −45°); β-strand residues near (−120°, +130°). A Ramachandran plot is simply a scatter of (φ, ψ) for every residue.

B-factor. For experimental (PDB) structures, the B-factor (temperature factor) quantifies the positional spread of each atom in the crystal — a combination of thermal vibration and static disorder — in units of Å². High B-factors mark flexible loops or poorly resolved regions; low B-factors mark the rigid, w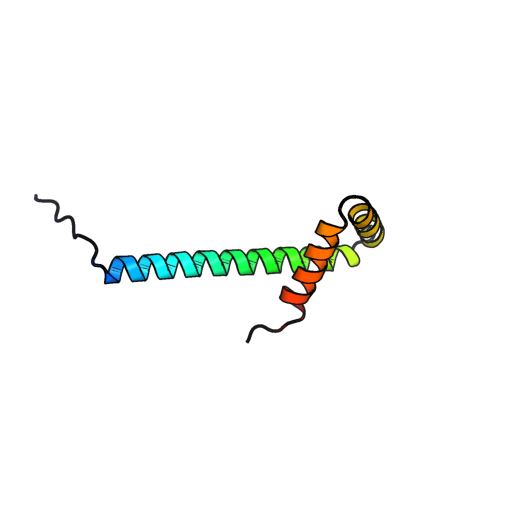ell-ordered core.

Secondary structure (3-state, P-SEA). SS3 is a coarse helix/strand/coil call (letters a/b/c) made by the P-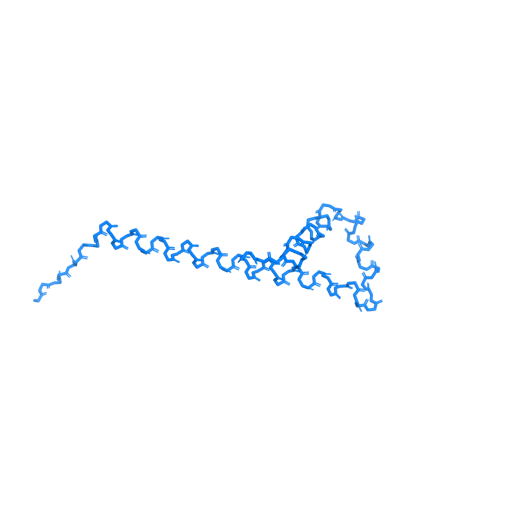SEA algorithm from inter-Cα distances and dihedrals. It is less detailed than DSSP but needs only Cα positions.

Predicted aligned error. Predicted aligned error is AlphaFold's pairwise confidence. Unlike pLDDT (per-residue), PAE is per-residue-pair and captures whether two parts of the structure are correctly placed relative to each other. Units are ångströms of expected positional error.

Solvent-accessible surface area. Solvent-accessible surface area (SASA) is the area in Å² traced out by the centre of a 1.4 Å probe sphere (a water molecule) rolled over the protein's van der Waals surface (Shrake–Rupley / Lee–Richards construction). Buried residues have near-zero SASA; fully exposed residues can exceed 200 Å². The total SASA scales roughly with the number of surface residues.

Secondary structure (8-state, DSSP). The SS8 string is DSSP's per-residue secondary-structure call. α-helix (H) means an i→i+4 H-bond ladder; β-strand (E) means the residue participates in a β-sheet; 3₁₀ (G) and π (I) are tighter and wider helices; T/S are turns/bends; '-' is loop.

Rendered structure images. Structure images are PyMOL renders from six orthogonal camera directions. Cartoon representation draws helices as coils and strands as arrows; sticks shows the backbone as bonds; surface shows the solvent-excluded envelope. Rainbow coloring maps sequence position to hue (blue→red, N→C); chain coloring assigns a distinct color per polypeptide.

Sequence. The amino-acid sequence is the protein's primary structure: the linear order of residues from the N-terminus to the C-terminus, written in one-letter code. Everything else here — the 3D coordinates, the secondary structure, the domain annotations — is ultimately a consequence of this string.

Contact-map, Ramachandran, and PAE plots. Three diagnostic plots accompany the record. The Cα contact map visualizes the tertiary structure as a 2D adjacency matrix (8 Å cutoff, sequence-local contacts suppressed). The Ramachandran plot shows the distribution of backbone (φ, ψ) torsions, with points in the α and β basins reflecting secondary structure content. The PAE plot shows AlphaFold's inter-residue confidence as a color matrix.